Protein AF-A0A319EX81-F1 (afdb_monomer_lite)

pLDDT: mean 80.79, std 20.08, range [37.34, 96.5]

Radius of gyration: 18.17 Å; chains: 1; bounding box: 26×41×52 Å

Organism: Aspergillus sclerotiicarbonarius (strain CBS 121057 / IBT 28362) (NCBI:txid1448318)

Foldseek 3Di:
DAAQNFDFDQDPPDDPVLNVVVVVRVPDPHDHPVNPDPVRCVRTDDPVRVVVVVVVCVVVPHPDPPPPPPDDDDDDDDDD

Secondary structure (DSSP, 8-state):
-EETTEEB--SSS--HHHHHHHHHHHTSS---GGGS-TTGGGGBPPHHHHHHHHHHHHHH-S------------------

Sequence (80 aa):
MFLAGHLFHILHGVPEEAQEEFDQLFERESVTYEEIPKHLKAYEYTPEEYAEYEREEAEMGPITYVDTDSEGEEGMATTR

Structure (mmCIF, N/CA/C/O backbone):
data_AF-A0A319EX81-F1
#
_entry.id   AF-A0A319EX81-F1
#
loop_
_atom_site.group_PDB
_atom_site.id
_atom_site.type_symbol
_atom_site.label_atom_id
_atom_site.label_alt_id
_atom_site.label_comp_id
_atom_site.label_asym_id
_atom_site.label_entity_id
_atom_site.label_seq_id
_atom_site.pdbx_PDB_ins_code
_atom_site.Cartn_x
_atom_site.Cartn_y
_atom_site.Cartn_z
_atom_site.occupancy
_atom_site.B_iso_or_equiv
_atom_site.auth_seq_id
_atom_site.auth_comp_id
_atom_site.auth_asym_id
_atom_site.auth_atom_id
_atom_site.pdbx_PDB_model_num
ATOM 1 N N . MET A 1 1 ? -2.867 1.472 -6.802 1.00 88.25 1 MET A N 1
ATOM 2 C CA . MET A 1 1 ? -2.621 2.643 -5.926 1.00 88.25 1 MET A CA 1
ATOM 3 C C . MET A 1 1 ? -1.211 2.550 -5.370 1.00 88.25 1 MET A C 1
ATOM 5 O O . MET A 1 1 ? -0.832 1.452 -4.996 1.00 88.25 1 MET A O 1
ATOM 9 N N . PHE A 1 2 ? -0.454 3.650 -5.304 1.00 91.00 2 PHE A N 1
ATOM 10 C CA . PHE A 1 2 ? 0.852 3.688 -4.632 1.00 91.00 2 PHE A CA 1
ATOM 11 C C . PHE A 1 2 ? 0.717 4.370 -3.264 1.00 91.00 2 PHE A C 1
ATOM 13 O O . PHE A 1 2 ? 0.324 5.532 -3.201 1.00 91.00 2 PHE A O 1
ATOM 20 N N . LEU A 1 3 ? 1.021 3.658 -2.177 1.00 91.75 3 LEU A N 1
ATOM 21 C CA . LEU A 1 3 ? 0.892 4.139 -0.800 1.00 91.75 3 LEU A CA 1
ATOM 22 C C . LEU A 1 3 ? 2.078 3.655 0.037 1.00 91.75 3 LEU A C 1
ATOM 24 O O . LEU A 1 3 ? 2.433 2.480 0.005 1.00 91.75 3 LEU A O 1
ATOM 28 N N . ALA A 1 4 ? 2.696 4.563 0.797 1.00 92.62 4 ALA A N 1
ATOM 29 C CA . ALA A 1 4 ? 3.829 4.265 1.679 1.00 92.62 4 ALA A CA 1
ATOM 30 C C . ALA A 1 4 ? 5.018 3.540 1.004 1.00 92.62 4 ALA A C 1
ATOM 32 O O . ALA A 1 4 ? 5.781 2.861 1.685 1.00 92.62 4 ALA A O 1
ATOM 33 N N . GLY A 1 5 ? 5.189 3.680 -0.316 1.00 91.88 5 GLY A N 1
ATOM 34 C CA . GLY A 1 5 ? 6.235 2.983 -1.073 1.00 91.88 5 GLY A CA 1
ATOM 35 C C . GLY A 1 5 ? 5.803 1.665 -1.725 1.00 91.88 5 GLY A C 1
ATOM 36 O O . GLY A 1 5 ? 6.645 1.001 -2.320 1.00 91.88 5 GLY A O 1
ATOM 37 N N . HIS A 1 6 ? 4.527 1.285 -1.618 1.00 94.44 6 HIS A N 1
ATOM 38 C CA . HIS A 1 6 ? 4.006 -0.004 -2.073 1.00 94.44 6 HIS A CA 1
ATOM 39 C C . HIS A 1 6 ? 2.814 0.171 -3.025 1.00 94.44 6 HIS A C 1
ATOM 41 O O . HIS A 1 6 ? 2.007 1.089 -2.867 1.00 94.44 6 HIS A O 1
ATOM 47 N N . LEU A 1 7 ? 2.697 -0.718 -4.012 1.00 93.88 7 LEU A N 1
ATOM 48 C CA . LEU A 1 7 ? 1.567 -0.822 -4.928 1.00 93.88 7 LEU A CA 1
ATOM 49 C C . LEU A 1 7 ? 0.500 -1.773 -4.380 1.00 93.88 7 LEU A C 1
ATOM 51 O O . LEU A 1 7 ? 0.791 -2.902 -3.989 1.00 93.88 7 LEU A O 1
ATOM 55 N N . PHE A 1 8 ? -0.747 -1.313 -4.403 1.00 94.44 8 PHE A N 1
ATOM 56 C CA . PHE A 1 8 ? -1.927 -2.066 -3.990 1.00 94.44 8 PHE A CA 1
ATOM 57 C C . PHE A 1 8 ? -2.978 -2.101 -5.099 1.00 94.44 8 PHE A C 1
ATOM 59 O O . PHE A 1 8 ? -3.224 -1.094 -5.781 1.00 94.44 8 PHE A O 1
ATOM 66 N N . HIS A 1 9 ? -3.639 -3.249 -5.229 1.00 92.94 9 HIS A N 1
ATOM 67 C CA . HIS A 1 9 ? -4.875 -3.402 -5.986 1.00 92.94 9 HIS A CA 1
ATOM 68 C C . HIS A 1 9 ? -5.988 -2.631 -5.283 1.00 92.94 9 HIS A C 1
ATOM 70 O O . HIS A 1 9 ? -6.187 -2.795 -4.084 1.00 92.94 9 HIS A O 1
ATOM 76 N N . ILE A 1 10 ? -6.711 -1.792 -6.028 1.00 86.31 10 ILE A N 1
ATOM 77 C CA . ILE A 1 10 ? -7.836 -1.001 -5.488 1.00 86.31 10 ILE A CA 1
ATOM 78 C C . ILE A 1 10 ? -9.089 -1.017 -6.375 1.00 86.31 10 ILE A C 1
ATOM 80 O O . ILE A 1 10 ? -10.130 -0.549 -5.946 1.00 86.31 10 ILE A O 1
ATOM 84 N N . LEU A 1 11 ? -9.016 -1.544 -7.605 1.00 79.81 11 LEU A N 1
ATOM 85 C CA . LEU A 1 11 ? -10.126 -1.464 -8.567 1.00 79.81 11 LEU A CA 1
ATOM 86 C C . LEU A 1 11 ? -10.878 -2.791 -8.706 1.00 79.81 11 LEU A C 1
ATOM 88 O O . LEU A 1 11 ? -12.055 -2.897 -8.373 1.00 79.81 11 LEU A O 1
ATOM 92 N N . HIS A 1 12 ? -10.216 -3.827 -9.222 1.00 79.69 12 HIS A N 1
ATOM 93 C CA . HIS A 1 12 ? -10.868 -5.096 -9.536 1.00 79.69 12 HIS A CA 1
ATOM 94 C C . HIS A 1 12 ? -10.645 -6.123 -8.426 1.00 79.69 12 HIS A C 1
ATOM 96 O O . HIS A 1 12 ? -9.515 -6.383 -8.031 1.00 79.69 12 HIS A O 1
ATOM 102 N N . GLY A 1 13 ? -11.729 -6.736 -7.941 1.00 85.56 13 GLY A N 1
ATOM 103 C CA . GLY A 1 13 ? -11.658 -7.794 -6.925 1.00 85.56 13 GLY A CA 1
ATOM 104 C C . GLY A 1 13 ? -11.451 -7.300 -5.489 1.00 85.56 13 GLY A C 1
ATOM 105 O O . GLY A 1 13 ? -11.317 -8.124 -4.587 1.00 85.56 13 GLY A O 1
ATOM 106 N N . VAL A 1 14 ? -11.472 -5.984 -5.270 1.00 91.56 14 VAL A N 1
ATOM 107 C CA . VAL A 1 14 ? -11.342 -5.358 -3.949 1.00 91.56 14 VAL A CA 1
ATOM 108 C C . VAL A 1 14 ? -12.730 -4.918 -3.469 1.00 91.56 14 VAL A C 1
ATOM 110 O O . VAL 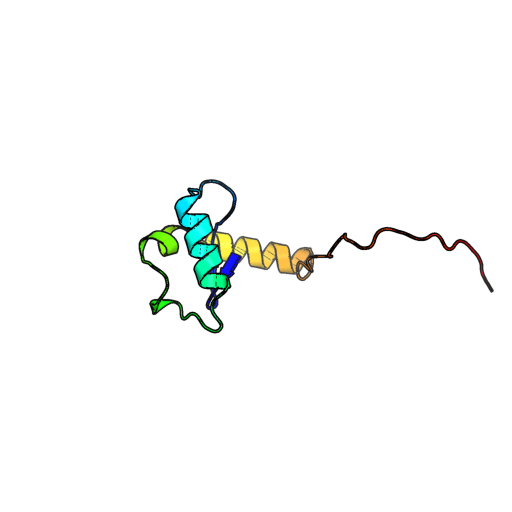A 1 14 ? -13.403 -4.189 -4.198 1.00 91.56 14 VAL A O 1
ATOM 113 N N . PRO A 1 15 ? -13.202 -5.357 -2.289 1.00 94.75 15 PRO A N 1
ATOM 114 C CA . PRO A 1 15 ? -14.472 -4.910 -1.716 1.00 94.75 15 PRO A CA 1
ATOM 115 C C . PRO A 1 15 ? -14.509 -3.394 -1.492 1.00 94.75 15 PRO A C 1
ATOM 117 O O . PRO A 1 15 ? -13.489 -2.812 -1.139 1.00 94.75 15 PRO A O 1
ATOM 120 N N . GLU A 1 16 ? -15.690 -2.785 -1.622 1.00 93.88 16 GLU A N 1
ATOM 121 C CA . GLU A 1 16 ? -15.908 -1.336 -1.446 1.00 93.88 16 GLU A CA 1
ATOM 122 C C . GLU A 1 16 ? -15.364 -0.814 -0.107 1.00 93.88 16 GLU A C 1
ATOM 124 O O . GLU A 1 16 ? -14.610 0.148 -0.097 1.00 93.88 16 GLU A O 1
ATOM 129 N N . GLU A 1 17 ? -15.620 -1.519 1.000 1.00 94.12 17 GLU A N 1
ATOM 130 C CA . GLU A 1 17 ? -15.103 -1.157 2.333 1.00 94.12 17 GLU A CA 1
ATOM 131 C C . GLU A 1 17 ? -13.570 -1.026 2.356 1.00 94.12 17 GLU A C 1
ATOM 133 O O . GLU A 1 17 ? -13.023 -0.090 2.931 1.00 94.12 17 GLU A O 1
ATOM 138 N N . ALA A 1 18 ? -12.860 -1.923 1.664 1.00 94.38 18 ALA A N 1
ATOM 139 C CA . ALA A 1 18 ? -11.406 -1.849 1.581 1.00 94.38 18 ALA A CA 1
ATOM 140 C C . ALA A 1 18 ? -10.939 -0.675 0.704 1.00 94.38 18 ALA A C 1
ATOM 142 O O . ALA A 1 18 ? -9.899 -0.089 0.993 1.00 94.38 18 ALA A O 1
ATOM 143 N N . GLN A 1 19 ? -11.696 -0.320 -0.341 1.00 94.12 19 GLN A N 1
ATOM 144 C CA . GLN A 1 19 ? -11.410 0.853 -1.177 1.00 94.12 19 GLN A CA 1
ATOM 145 C C . GLN A 1 19 ? -11.561 2.146 -0.365 1.00 94.12 19 GLN A C 1
ATOM 147 O O . GLN A 1 19 ? -10.644 2.962 -0.353 1.00 94.12 19 GLN A O 1
ATOM 152 N N . GLU A 1 20 ? -12.649 2.282 0.398 1.00 94.50 20 GLU A N 1
ATOM 153 C CA . GLU A 1 20 ? -12.882 3.437 1.276 1.00 94.50 20 GLU A CA 1
ATOM 154 C C . GLU A 1 20 ? -11.789 3.588 2.347 1.00 94.50 20 GLU A C 1
ATOM 156 O O . GLU A 1 20 ? -11.392 4.704 2.688 1.00 94.50 20 GLU A O 1
ATOM 161 N N . GLU A 1 21 ? -11.283 2.481 2.898 1.00 95.25 21 GLU A N 1
ATOM 162 C CA . GLU A 1 21 ? -10.160 2.529 3.838 1.00 95.25 21 GLU A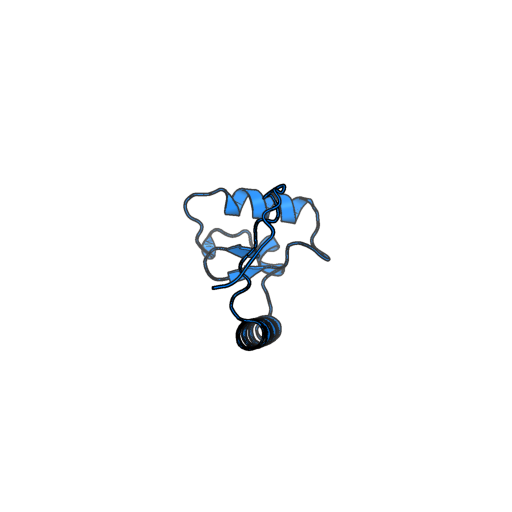 CA 1
ATOM 163 C C . GLU A 1 21 ? -8.843 2.941 3.162 1.00 95.25 21 GLU A C 1
ATOM 165 O O . GLU A 1 21 ? -8.052 3.677 3.759 1.00 95.25 21 GLU A O 1
ATOM 170 N N . PHE A 1 22 ? -8.594 2.497 1.926 1.00 95.12 22 PHE A N 1
ATOM 171 C CA . PHE A 1 22 ? -7.439 2.953 1.151 1.00 95.12 22 PHE A CA 1
ATOM 172 C C . PHE A 1 22 ? -7.505 4.456 0.868 1.00 95.12 22 PHE A C 1
ATOM 174 O O . PHE A 1 22 ? -6.492 5.136 1.042 1.00 95.12 22 PHE A O 1
ATOM 181 N N . ASP A 1 23 ? -8.678 4.981 0.511 1.00 92.75 23 ASP A N 1
ATOM 182 C CA . ASP A 1 23 ? -8.882 6.414 0.283 1.00 92.75 23 ASP A CA 1
ATOM 183 C C . ASP A 1 23 ? -8.612 7.222 1.561 1.00 92.75 23 ASP A C 1
ATOM 185 O O . ASP A 1 23 ? -7.829 8.172 1.541 1.00 92.75 23 ASP A O 1
ATOM 189 N N . GLN A 1 24 ? -9.137 6.779 2.709 1.00 94.44 24 GLN A N 1
ATOM 190 C CA . GLN A 1 24 ? -8.864 7.416 4.004 1.00 94.44 24 GLN A CA 1
ATOM 191 C C . GLN A 1 24 ? -7.374 7.417 4.367 1.00 94.44 24 GLN A C 1
ATOM 193 O O . GLN A 1 24 ? -6.882 8.367 4.978 1.00 94.44 24 GLN A O 1
ATOM 198 N N . LEU A 1 25 ? -6.637 6.352 4.035 1.00 94.69 25 LEU A N 1
ATOM 199 C CA . LEU A 1 25 ? -5.188 6.317 4.237 1.00 94.69 25 LEU A CA 1
ATOM 200 C C . LEU A 1 25 ? -4.468 7.268 3.280 1.00 94.69 25 LEU A C 1
ATOM 202 O O . LEU A 1 25 ? -3.520 7.930 3.695 1.00 94.69 25 LEU A O 1
ATOM 206 N N . PHE A 1 26 ? -4.915 7.359 2.030 1.00 90.44 26 PHE A N 1
ATOM 207 C CA . PHE A 1 26 ? -4.327 8.236 1.023 1.00 90.44 26 PHE A CA 1
ATOM 208 C C . PHE A 1 26 ? -4.500 9.727 1.358 1.00 90.44 26 PHE A C 1
ATOM 210 O O . PHE A 1 26 ? -3.604 10.523 1.091 1.00 90.44 26 PHE A O 1
ATOM 217 N N . GLU A 1 27 ? -5.604 10.106 2.006 1.00 93.38 27 GLU A N 1
ATOM 218 C CA . GLU A 1 27 ? -5.857 11.482 2.458 1.00 93.38 27 GLU A CA 1
ATOM 219 C C . GLU A 1 27 ? -4.967 11.934 3.633 1.00 93.38 27 GLU A C 1
ATOM 221 O O . GLU A 1 27 ? -4.907 13.124 3.959 1.00 93.38 27 GLU A O 1
ATOM 226 N N . ARG A 1 28 ? -4.262 11.012 4.301 1.00 92.44 28 ARG A N 1
ATOM 227 C CA . ARG A 1 28 ? -3.379 11.349 5.427 1.00 92.44 28 ARG A CA 1
ATOM 228 C C . ARG A 1 28 ? -2.065 11.950 4.924 1.00 92.44 28 ARG A C 1
ATOM 230 O O . ARG A 1 28 ? -1.424 11.415 4.030 1.00 92.44 28 ARG A O 1
ATOM 237 N N . GLU A 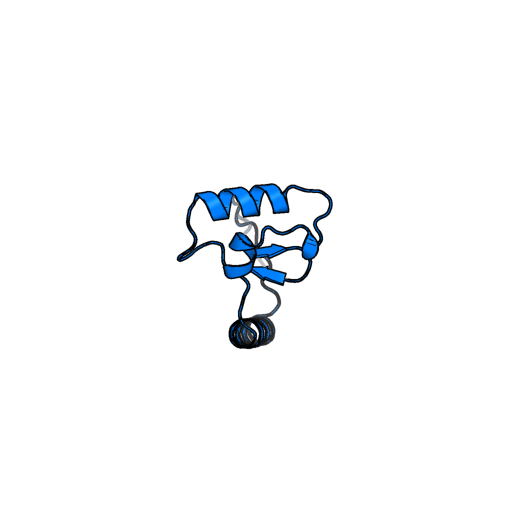1 29 ? -1.596 13.005 5.599 1.00 87.94 29 GLU A N 1
ATOM 238 C CA . GLU A 1 29 ? -0.335 13.701 5.267 1.00 87.94 29 GLU A CA 1
ATOM 239 C C . GLU A 1 29 ? 0.888 12.765 5.260 1.00 87.94 29 GLU A C 1
ATOM 241 O O . GLU A 1 29 ? 1.821 12.943 4.478 1.00 87.94 29 GLU A O 1
ATOM 246 N N . SER A 1 30 ? 0.888 11.753 6.130 1.00 91.06 30 SER A N 1
ATOM 247 C CA . SER A 1 30 ? 1.895 10.697 6.132 1.00 91.06 30 SER A CA 1
ATOM 248 C C . SER A 1 30 ? 1.298 9.369 6.592 1.00 91.06 30 SER A C 1
ATOM 250 O O . SER A 1 30 ? 0.536 9.306 7.563 1.00 91.06 30 SER A O 1
ATOM 252 N N . VAL A 1 31 ? 1.661 8.305 5.875 1.00 93.81 31 VAL A N 1
ATOM 253 C CA . VAL A 1 31 ? 1.341 6.915 6.206 1.00 93.81 31 VAL A CA 1
ATOM 254 C C . VAL A 1 31 ? 2.595 6.085 6.017 1.00 93.81 31 VAL A C 1
ATOM 256 O O . VAL A 1 31 ? 3.224 6.118 4.958 1.00 93.81 31 VAL A O 1
ATOM 259 N N . THR A 1 32 ? 2.956 5.327 7.045 1.00 96.06 32 THR A N 1
ATOM 260 C CA . THR A 1 32 ? 3.994 4.300 6.955 1.00 96.06 32 THR A CA 1
ATOM 261 C C . THR A 1 32 ? 3.374 2.936 6.664 1.00 96.06 32 THR A C 1
ATOM 263 O O . THR A 1 32 ? 2.221 2.671 7.007 1.00 96.06 32 THR A O 1
ATOM 266 N N . TYR A 1 33 ? 4.143 2.023 6.067 1.00 95.50 33 TYR A N 1
ATOM 267 C CA . TYR A 1 33 ? 3.655 0.672 5.769 1.00 95.50 33 TYR A CA 1
ATOM 268 C C . TYR A 1 33 ? 3.189 -0.082 7.027 1.00 95.50 33 TYR A C 1
ATOM 270 O O . TYR A 1 33 ? 2.260 -0.888 6.984 1.00 95.50 33 TYR A O 1
ATOM 278 N N . GLU A 1 34 ? 3.810 0.176 8.178 1.00 96.44 34 GLU A N 1
ATOM 279 C CA . GLU A 1 34 ? 3.454 -0.449 9.456 1.00 96.44 34 GLU A CA 1
ATOM 280 C C . GLU A 1 34 ? 2.044 -0.063 9.923 1.00 96.44 34 GLU A C 1
ATOM 282 O O . GLU A 1 34 ? 1.356 -0.896 10.513 1.00 96.44 34 GLU A O 1
ATOM 287 N N . GLU A 1 35 ? 1.592 1.148 9.592 1.00 95.69 35 GLU A N 1
ATOM 288 C CA . GLU A 1 35 ? 0.263 1.667 9.933 1.00 95.69 35 GLU A CA 1
ATOM 289 C C . GLU A 1 35 ? -0.853 1.139 9.029 1.00 95.69 35 GLU A C 1
ATOM 291 O O . GLU A 1 35 ? -2.023 1.235 9.399 1.00 95.69 35 GLU A O 1
ATOM 296 N N . ILE A 1 36 ? -0.518 0.570 7.866 1.00 96.00 36 ILE A N 1
ATOM 297 C CA . ILE A 1 36 ? -1.517 -0.000 6.959 1.00 96.00 36 ILE A CA 1
ATOM 298 C C . ILE A 1 36 ? -2.150 -1.238 7.629 1.00 96.00 36 ILE A C 1
ATOM 300 O O . ILE A 1 36 ? -1.422 -2.174 8.005 1.00 96.00 36 ILE A O 1
ATOM 304 N N . PRO A 1 37 ? -3.491 -1.286 7.765 1.00 96.00 37 PRO A N 1
ATOM 305 C CA . PRO A 1 37 ? -4.199 -2.431 8.317 1.00 96.00 37 PRO A CA 1
ATOM 306 C C . PRO A 1 37 ? -3.838 -3.743 7.618 1.00 96.00 37 PRO A C 1
ATOM 308 O O . PRO A 1 37 ? -3.677 -3.820 6.399 1.00 96.00 37 PRO A O 1
ATOM 311 N N . LYS A 1 38 ? -3.725 -4.820 8.404 1.00 96.50 38 LYS A N 1
ATOM 312 C CA . LYS A 1 38 ? -3.267 -6.125 7.904 1.00 96.50 38 LYS A CA 1
ATOM 313 C C . LYS A 1 38 ? -4.156 -6.681 6.787 1.00 96.50 38 LYS A C 1
ATOM 315 O O . LYS A 1 38 ? -3.641 -7.364 5.909 1.00 96.50 38 LYS A O 1
ATOM 320 N N . HIS A 1 39 ? -5.464 -6.432 6.830 1.00 94.75 39 HIS A N 1
ATOM 321 C CA . HIS A 1 39 ? -6.381 -6.909 5.793 1.00 94.75 39 HIS A CA 1
ATOM 322 C C . HIS A 1 39 ? -6.208 -6.153 4.475 1.00 94.75 39 HIS A C 1
ATOM 324 O O . HIS A 1 39 ? -6.342 -6.772 3.428 1.00 94.75 39 HIS A O 1
ATOM 330 N N . LEU A 1 40 ? -5.817 -4.877 4.510 1.00 95.31 40 LEU A N 1
ATOM 331 C CA . LEU A 1 40 ? -5.506 -4.113 3.300 1.00 95.31 40 LEU A CA 1
ATOM 332 C C . LEU A 1 40 ? -4.185 -4.554 2.660 1.00 95.31 40 LEU A C 1
ATOM 334 O O . LEU A 1 40 ? -4.071 -4.594 1.439 1.00 95.31 40 LEU A O 1
ATOM 338 N N . LYS A 1 41 ? -3.211 -4.997 3.466 1.00 95.50 41 LYS A N 1
ATOM 339 C CA . LYS A 1 41 ? -1.951 -5.576 2.959 1.00 95.50 41 LYS A CA 1
ATOM 340 C C . LYS A 1 41 ? -2.150 -6.817 2.090 1.00 95.50 41 LYS A C 1
ATOM 342 O O . LYS A 1 41 ? -1.269 -7.156 1.313 1.00 95.50 41 LYS A O 1
ATOM 347 N N . ALA A 1 42 ? -3.294 -7.493 2.194 1.00 95.06 42 ALA A N 1
ATOM 348 C CA . ALA A 1 42 ? -3.609 -8.629 1.333 1.00 95.06 42 ALA A CA 1
ATOM 349 C C . ALA A 1 42 ? -3.796 -8.239 -0.145 1.00 95.06 42 ALA A C 1
ATOM 351 O O . ALA A 1 42 ? -3.742 -9.117 -0.999 1.00 95.06 42 ALA A O 1
ATOM 352 N N . TYR A 1 43 ? -4.005 -6.951 -0.437 1.00 95.38 43 TYR A N 1
ATOM 353 C CA . TYR A 1 43 ? -4.131 -6.417 -1.795 1.00 95.38 43 TYR A CA 1
ATOM 354 C C . TYR A 1 43 ? -2.819 -5.848 -2.339 1.00 95.38 43 TYR A C 1
ATOM 356 O O . TYR A 1 43 ? -2.818 -5.244 -3.410 1.00 95.38 43 TYR A O 1
ATOM 364 N N . GLU A 1 44 ? -1.712 -5.986 -1.608 1.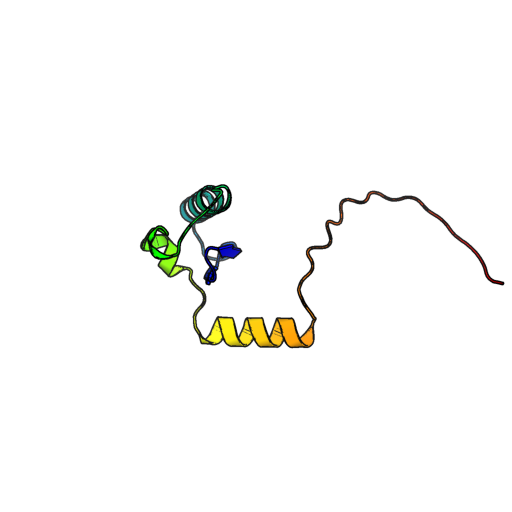00 95.62 44 GLU A N 1
ATOM 365 C CA . GLU A 1 44 ? -0.403 -5.586 -2.112 1.00 95.62 44 GLU A CA 1
ATOM 366 C C . GLU A 1 44 ? -0.042 -6.411 -3.348 1.00 95.62 44 GLU A C 1
ATOM 368 O O . GL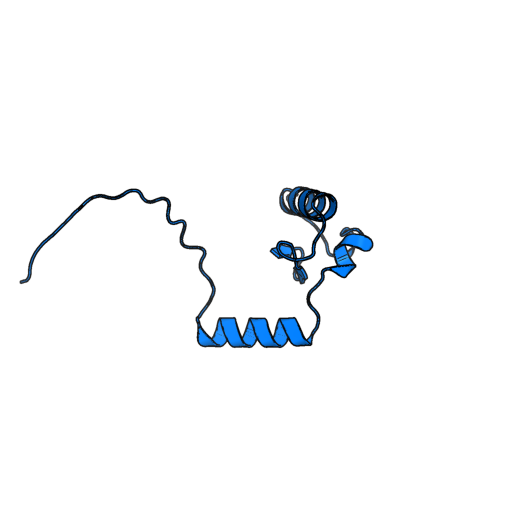U A 1 44 ? -0.322 -7.610 -3.413 1.00 95.62 44 GLU A O 1
ATOM 373 N N . TYR A 1 45 ? 0.589 -5.758 -4.319 1.00 94.38 45 TYR A N 1
ATOM 374 C CA . TYR A 1 45 ? 1.117 -6.429 -5.495 1.00 94.38 45 TYR A CA 1
ATOM 375 C C . TYR A 1 45 ? 2.121 -7.507 -5.075 1.00 94.38 45 TYR A C 1
ATOM 377 O O . TYR A 1 45 ? 2.960 -7.329 -4.189 1.00 94.38 45 TYR A O 1
ATOM 385 N N . THR A 1 46 ? 2.051 -8.644 -5.746 1.00 94.62 46 THR A N 1
ATOM 386 C CA . THR A 1 46 ? 3.055 -9.699 -5.658 1.00 94.62 46 THR A CA 1
ATOM 387 C C . THR A 1 46 ? 4.354 -9.270 -6.347 1.00 94.62 46 THR A C 1
ATOM 389 O O . THR A 1 46 ? 4.336 -8.394 -7.217 1.00 94.62 46 THR A O 1
ATOM 392 N N . PRO A 1 47 ? 5.505 -9.884 -6.011 1.00 93.62 47 PRO A N 1
ATOM 393 C CA . PRO A 1 47 ? 6.773 -9.588 -6.681 1.00 93.62 47 PRO A CA 1
ATOM 394 C C . PRO A 1 47 ? 6.706 -9.713 -8.209 1.00 93.62 47 PRO A C 1
ATOM 396 O O . PRO A 1 47 ? 7.337 -8.939 -8.926 1.00 93.62 47 PRO A O 1
ATOM 399 N N . GLU A 1 48 ? 5.935 -10.677 -8.714 1.00 94.88 48 GLU A N 1
ATOM 400 C CA . GLU A 1 48 ? 5.712 -10.876 -10.142 1.00 94.88 48 GLU A CA 1
ATOM 401 C C . GLU A 1 48 ? 4.938 -9.709 -10.773 1.00 94.88 48 GLU A C 1
ATOM 403 O O . GLU A 1 48 ? 5.325 -9.238 -11.843 1.00 94.88 48 GLU A O 1
ATOM 408 N N . GLU A 1 49 ? 3.901 -9.209 -10.098 1.00 93.62 49 GLU A N 1
ATOM 409 C CA . GLU A 1 49 ? 3.113 -8.054 -10.550 1.00 93.62 49 GLU A CA 1
ATOM 410 C C . GLU A 1 49 ? 3.931 -6.757 -10.523 1.00 93.62 49 GLU A C 1
ATOM 412 O O . GLU A 1 49 ? 3.808 -5.945 -11.435 1.00 93.62 49 GLU A O 1
ATOM 417 N N . TYR A 1 50 ? 4.822 -6.571 -9.540 1.00 91.69 50 TYR A N 1
ATOM 418 C CA . TYR A 1 50 ? 5.779 -5.455 -9.561 1.00 91.69 50 TYR A CA 1
ATOM 419 C C . TYR A 1 50 ? 6.703 -5.526 -10.781 1.00 91.69 50 TYR A C 1
ATOM 421 O O . TYR A 1 50 ? 6.905 -4.524 -11.459 1.00 91.69 50 TYR A O 1
ATOM 429 N N . ALA A 1 51 ? 7.245 -6.706 -11.094 1.00 92.69 51 ALA A N 1
ATOM 430 C CA . ALA A 1 51 ? 8.129 -6.876 -12.246 1.00 92.69 51 ALA A CA 1
ATOM 431 C C . ALA A 1 51 ? 7.399 -6.703 -13.590 1.00 92.69 51 ALA A C 1
ATOM 433 O O . ALA A 1 51 ? 8.014 -6.370 -14.605 1.00 92.69 51 ALA A O 1
ATOM 434 N N . GLU A 1 52 ? 6.101 -6.992 -13.645 1.00 91.38 52 GLU A N 1
ATOM 435 C CA . GLU A 1 52 ? 5.254 -6.661 -14.790 1.00 91.38 52 GLU A CA 1
ATOM 436 C C . GLU A 1 52 ? 5.045 -5.151 -14.897 1.00 91.38 52 GLU A C 1
ATOM 438 O O . GLU A 1 52 ? 5.423 -4.579 -15.916 1.00 91.38 52 GLU A O 1
ATOM 443 N N . TYR A 1 53 ? 4.611 -4.507 -13.814 1.00 86.81 53 TYR A N 1
ATOM 444 C CA . TYR A 1 53 ? 4.432 -3.058 -13.743 1.00 86.81 53 TYR A CA 1
ATOM 445 C C . TYR A 1 53 ? 5.701 -2.286 -14.143 1.00 86.81 53 TYR A C 1
ATOM 447 O O . TYR A 1 53 ? 5.645 -1.387 -14.977 1.00 86.81 53 TYR A O 1
ATOM 455 N N . GLU A 1 54 ? 6.875 -2.672 -13.630 1.00 88.31 54 GLU A N 1
ATOM 456 C CA . GLU A 1 54 ? 8.156 -2.046 -13.988 1.00 88.31 54 GLU A CA 1
ATOM 457 C C . GLU A 1 54 ? 8.497 -2.199 -15.477 1.00 88.31 54 GLU A C 1
ATOM 459 O O . GLU A 1 54 ? 9.073 -1.294 -16.085 1.00 88.31 54 GLU A O 1
ATOM 464 N N . ARG A 1 55 ? 8.157 -3.344 -16.083 1.00 88.81 55 ARG A N 1
ATOM 465 C CA . ARG A 1 55 ? 8.363 -3.565 -17.521 1.00 88.81 55 ARG A CA 1
ATOM 466 C C . ARG A 1 55 ? 7.413 -2.714 -18.351 1.00 88.81 55 ARG A C 1
ATOM 468 O O . ARG A 1 55 ? 7.855 -2.139 -19.342 1.00 88.81 55 ARG A O 1
ATOM 475 N N . GLU A 1 56 ? 6.151 -2.621 -17.946 1.00 85.75 56 GLU A N 1
ATOM 476 C CA . GLU A 1 56 ? 5.156 -1.774 -18.604 1.00 85.75 56 GLU A CA 1
ATOM 477 C C . GLU A 1 56 ? 5.532 -0.289 -18.506 1.00 85.75 56 GLU A C 1
ATOM 479 O O . GLU A 1 56 ? 5.518 0.402 -19.524 1.00 85.75 56 GLU A O 1
ATOM 484 N N . GLU A 1 57 ? 5.970 0.195 -17.337 1.00 84.38 57 GLU A N 1
ATOM 485 C CA . GLU A 1 57 ? 6.473 1.568 -17.172 1.00 84.38 57 GLU A CA 1
ATOM 486 C C . GLU A 1 57 ? 7.738 1.832 -18.001 1.00 84.38 57 GLU A C 1
ATOM 488 O O . GLU A 1 57 ? 7.904 2.917 -18.561 1.00 84.38 57 GLU A O 1
ATOM 493 N N . ALA A 1 58 ? 8.640 0.854 -18.119 1.00 85.31 58 ALA A N 1
ATOM 494 C CA . ALA A 1 58 ? 9.830 0.989 -18.956 1.00 85.31 58 ALA A CA 1
ATOM 495 C C . ALA A 1 58 ? 9.499 1.035 -20.459 1.00 85.31 58 ALA A C 1
ATOM 497 O O . ALA A 1 58 ? 10.225 1.675 -21.223 1.00 85.31 58 ALA A O 1
ATOM 498 N N . GLU A 1 59 ? 8.428 0.359 -20.888 1.00 86.75 59 GLU A N 1
ATOM 499 C CA . GLU A 1 59 ? 7.984 0.315 -22.284 1.00 86.75 59 GLU A CA 1
ATOM 500 C C . GLU A 1 59 ? 7.141 1.538 -22.670 1.00 86.75 59 GLU A C 1
ATOM 502 O O . GLU A 1 59 ? 7.383 2.149 -23.713 1.00 86.75 59 GLU A O 1
ATOM 507 N N . MET A 1 60 ? 6.167 1.914 -21.837 1.00 80.56 60 MET A N 1
ATOM 508 C CA . MET A 1 60 ? 5.237 3.013 -22.119 1.00 80.56 60 MET A CA 1
ATOM 509 C C . MET A 1 60 ? 5.740 4.380 -21.631 1.00 80.56 60 MET A C 1
ATOM 511 O O . MET A 1 60 ? 5.207 5.412 -22.044 1.00 80.56 60 MET A O 1
ATOM 515 N N . GLY A 1 61 ? 6.787 4.407 -20.801 1.00 68.94 61 GLY A N 1
ATOM 516 C CA . GLY A 1 61 ? 7.174 5.585 -20.028 1.00 68.94 61 GLY A CA 1
ATOM 517 C C . GLY A 1 61 ? 6.317 5.734 -18.762 1.00 68.94 61 GLY A C 1
ATOM 518 O O . GLY A 1 61 ? 5.340 5.004 -18.591 1.00 68.94 61 GLY A O 1
ATOM 519 N N . PRO A 1 62 ? 6.665 6.669 -17.855 1.00 60.81 62 PRO A N 1
ATOM 520 C CA . PRO A 1 62 ? 5.885 6.889 -16.641 1.00 60.81 62 PRO A CA 1
ATOM 521 C C . PRO A 1 62 ? 4.439 7.221 -17.014 1.00 60.81 62 PRO A C 1
ATOM 523 O O . PRO A 1 62 ? 4.203 8.100 -17.850 1.00 60.81 62 PRO A O 1
ATOM 526 N N . ILE A 1 63 ? 3.475 6.542 -16.389 1.00 57.09 63 ILE A N 1
ATOM 527 C CA . ILE A 1 63 ? 2.051 6.819 -16.596 1.00 57.09 63 ILE A CA 1
ATOM 528 C C . ILE A 1 63 ? 1.761 8.194 -15.985 1.00 57.09 63 ILE A C 1
ATOM 530 O O . ILE A 1 63 ? 1.462 8.327 -14.800 1.00 57.09 63 ILE A O 1
ATOM 534 N N . THR A 1 64 ? 1.871 9.255 -16.783 1.00 49.44 64 THR A N 1
ATOM 535 C CA . THR A 1 64 ? 1.341 10.557 -16.388 1.00 49.44 64 THR A CA 1
ATOM 536 C C . THR A 1 64 ? -0.171 10.462 -16.515 1.00 49.44 64 THR A C 1
ATOM 538 O O . THR A 1 64 ? -0.672 10.318 -17.632 1.00 49.44 64 THR A O 1
ATOM 541 N N . TYR A 1 65 ? -0.901 10.533 -15.399 1.00 46.84 65 TYR A N 1
ATOM 542 C CA . TYR A 1 65 ? -2.325 10.853 -15.443 1.00 46.84 65 TYR A CA 1
ATOM 543 C C . TYR A 1 65 ? -2.443 12.193 -16.172 1.00 46.84 65 TYR A C 1
ATOM 545 O O . TYR A 1 65 ? -2.074 13.238 -15.642 1.00 46.84 65 TYR A O 1
ATOM 553 N N . VAL A 1 66 ? -2.848 12.151 -17.440 1.00 51.41 66 VAL A N 1
ATOM 554 C CA . VAL A 1 66 ? -3.264 13.352 -18.150 1.00 51.41 66 VAL A CA 1
ATOM 555 C C . VAL A 1 66 ? -4.651 13.630 -17.601 1.00 51.41 66 VAL A C 1
ATOM 557 O O . VAL A 1 66 ? -5.578 12.884 -17.911 1.00 51.41 66 VAL A O 1
ATOM 560 N N . ASP A 1 67 ? -4.785 14.646 -16.750 1.00 40.84 67 ASP A N 1
ATOM 561 C CA . ASP A 1 67 ? -6.085 15.227 -16.423 1.00 40.84 67 ASP A CA 1
ATOM 562 C C . ASP A 1 67 ? -6.732 15.665 -17.746 1.00 40.84 67 ASP A C 1
ATOM 564 O O . ASP A 1 67 ? -6.496 16.763 -18.253 1.00 40.84 67 ASP A O 1
ATOM 568 N N . THR A 1 68 ? -7.519 14.790 -18.373 1.00 47.19 68 THR A N 1
ATOM 569 C CA . THR A 1 68 ? -8.381 15.154 -19.498 1.00 47.19 68 THR A CA 1
ATOM 570 C C . THR A 1 68 ? -9.614 15.862 -18.951 1.00 47.19 68 THR A C 1
ATOM 572 O O . THR A 1 68 ? -10.726 15.371 -19.089 1.00 47.19 68 THR A O 1
ATOM 575 N N . ASP A 1 69 ? -9.385 17.013 -18.323 1.00 45.16 69 ASP A N 1
ATOM 576 C CA . ASP A 1 69 ? -10.400 18.013 -17.980 1.00 45.16 69 ASP A CA 1
ATOM 577 C C . ASP A 1 69 ? -9.952 19.412 -18.454 1.00 45.16 69 ASP A C 1
ATOM 579 O O . ASP A 1 69 ? -10.219 20.446 -17.851 1.00 45.16 69 ASP A O 1
ATOM 583 N N . SER A 1 70 ? -9.234 19.466 -19.580 1.00 46.66 70 SER A N 1
ATOM 584 C CA . SER A 1 70 ? -9.225 20.670 -20.415 1.00 46.66 70 SER A CA 1
ATOM 585 C C . SER A 1 70 ? -10.257 20.499 -21.518 1.00 46.66 70 SER A C 1
ATOM 587 O O . SER A 1 70 ? -9.965 20.003 -22.609 1.00 46.66 70 SER A O 1
ATOM 589 N N . GLU A 1 71 ? -11.487 20.902 -21.197 1.00 51.88 71 GLU A N 1
ATOM 590 C CA . GLU A 1 71 ? -12.466 21.332 -22.190 1.00 51.88 71 GLU A CA 1
ATOM 591 C C . GLU A 1 71 ? -11.817 22.345 -23.154 1.00 51.88 71 GLU A C 1
ATOM 593 O O . GLU A 1 71 ? -10.933 23.120 -22.784 1.00 51.88 71 GLU A O 1
ATOM 598 N N . GLY A 1 72 ? -12.199 22.248 -24.425 1.00 45.97 72 GLY A N 1
ATOM 599 C CA . GLY A 1 72 ? -11.421 22.740 -25.555 1.00 45.97 72 GLY A CA 1
ATOM 600 C C . GLY A 1 72 ? -11.245 24.252 -25.675 1.00 45.97 72 GLY A C 1
ATOM 601 O O . GLY A 1 72 ? -11.966 25.038 -25.082 1.00 45.97 72 GLY A O 1
ATOM 602 N N . GLU A 1 73 ? -10.350 24.643 -26.581 1.00 42.28 73 GLU A N 1
ATOM 603 C CA . GLU A 1 73 ? -10.703 25.589 -27.638 1.00 42.28 73 GLU A CA 1
ATOM 604 C C . GLU A 1 73 ? -9.734 25.481 -28.821 1.00 42.28 73 GLU A C 1
ATOM 606 O O . GLU A 1 73 ? -8.557 25.139 -28.701 1.00 42.28 73 GLU A O 1
ATOM 611 N N . GLU A 1 74 ? -10.309 25.706 -29.995 1.00 46.88 74 GLU A N 1
ATOM 612 C CA . GLU A 1 74 ? -9.737 25.527 -31.317 1.00 46.88 74 GLU A CA 1
ATOM 613 C C . GLU A 1 74 ? -8.642 26.552 -31.638 1.00 46.88 74 GLU A C 1
ATOM 615 O O . GLU A 1 74 ? -8.690 27.711 -31.232 1.00 46.88 74 GLU A O 1
ATOM 620 N N . GLY A 1 75 ? -7.677 26.152 -32.466 1.00 37.34 75 GLY A N 1
ATOM 621 C CA . GLY A 1 75 ? -6.636 27.055 -32.947 1.00 37.34 75 GLY A CA 1
ATOM 622 C C . GLY A 1 75 ? -5.884 26.494 -34.140 1.00 37.34 75 GLY A C 1
ATOM 623 O O . GLY A 1 75 ? -4.720 26.119 -34.038 1.00 37.34 75 GLY A O 1
ATOM 624 N N . MET A 1 76 ? -6.567 26.411 -35.281 1.00 40.66 76 MET A N 1
ATOM 625 C CA . MET A 1 76 ? -5.951 26.138 -36.576 1.00 40.66 76 MET A CA 1
ATOM 626 C C . MET A 1 76 ? -4.876 27.178 -36.955 1.00 40.66 76 MET A C 1
ATOM 628 O O . MET A 1 76 ? -5.066 28.377 -36.779 1.00 40.66 76 MET A O 1
ATOM 632 N N . ALA A 1 77 ? -3.868 26.669 -37.672 1.00 39.19 77 ALA A N 1
ATOM 633 C CA . ALA A 1 77 ? -3.214 27.256 -38.850 1.00 39.19 77 ALA A CA 1
ATOM 634 C C . ALA A 1 77 ? -1.789 27.852 -38.735 1.00 39.19 77 ALA A C 1
ATOM 636 O O . ALA A 1 77 ? -1.540 28.899 -38.152 1.00 39.19 77 ALA A O 1
ATOM 637 N N . THR A 1 78 ? -0.938 27.207 -39.547 1.00 42.22 78 THR A N 1
ATOM 638 C CA . THR A 1 78 ? 0.007 27.735 -40.552 1.00 42.22 78 THR A CA 1
ATOM 639 C C . THR A 1 78 ? 1.417 28.201 -40.157 1.00 42.22 78 THR A C 1
ATOM 641 O O . THR A 1 78 ? 1.637 29.241 -39.554 1.00 42.22 78 THR A O 1
ATOM 644 N N . THR A 1 79 ? 2.386 27.427 -40.666 1.00 41.56 79 THR A N 1
ATOM 645 C CA . THR A 1 79 ? 3.570 27.827 -41.455 1.00 41.56 79 THR A CA 1
ATOM 646 C C . THR A 1 79 ? 3.882 29.327 -41.554 1.00 41.56 79 THR A C 1
ATOM 648 O O . THR A 1 79 ? 3.122 30.063 -42.186 1.00 41.56 79 THR A O 1
ATOM 651 N N . ARG A 1 80 ? 5.094 29.723 -41.135 1.00 41.97 80 ARG A N 1
ATOM 652 C CA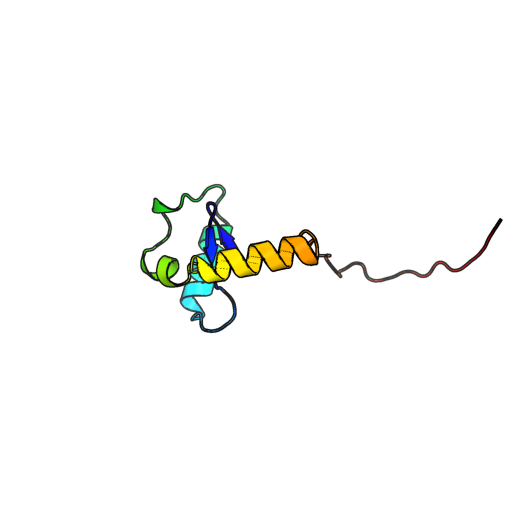 . ARG A 1 80 ? 6.249 29.954 -42.032 1.00 41.97 80 ARG A CA 1
ATOM 653 C C . ARG A 1 80 ? 7.565 30.034 -41.263 1.00 41.97 80 ARG A C 1
ATOM 655 O O . ARG A 1 80 ? 7.572 30.666 -40.190 1.00 41.97 80 ARG A O 1
#